Protein AF-A0A2E6YE02-F1 (afdb_monomer_lite)

Foldseek 3Di:
DVQLVVCCVPQPCNDVVSNVVVVVVVVVVVVVVCVVVPVVVVVVVVVVVVVVVVVVVVVVVVVVVVVVVVPPDPD

Radius of gyration: 29.17 Å; chains: 1; bounding box: 50×12×86 Å

Structure (mmCIF, N/CA/C/O backbone):
data_AF-A0A2E6YE02-F1
#
_entry.id   AF-A0A2E6YE02-F1
#
loop_
_atom_site.group_PDB
_atom_site.id
_atom_site.type_symbol
_atom_site.label_atom_id
_atom_site.label_alt_id
_atom_site.label_comp_id
_atom_site.label_asym_id
_atom_site.label_entity_id
_atom_site.label_seq_id
_atom_site.pdbx_PDB_ins_code
_atom_site.Cartn_x
_atom_site.Cartn_y
_atom_site.Cartn_z
_atom_site.occupancy
_atom_site.B_iso_or_equiv
_atom_site.auth_seq_id
_atom_site.auth_comp_id
_atom_site.auth_asym_id
_atom_site.auth_atom_id
_atom_site.pdbx_PDB_model_num
ATOM 1 N N . MET A 1 1 ? 13.383 4.364 -15.547 1.00 84.44 1 MET A N 1
ATOM 2 C CA . MET A 1 1 ? 13.749 5.587 -16.303 1.00 84.44 1 MET A CA 1
ATOM 3 C C . MET A 1 1 ? 15.246 5.724 -16.523 1.00 84.44 1 MET A C 1
ATOM 5 O O . MET A 1 1 ? 15.623 6.025 -17.643 1.00 84.44 1 MET A O 1
ATOM 9 N N . ILE A 1 2 ? 16.100 5.460 -15.524 1.00 90.19 2 ILE A N 1
ATOM 10 C CA . ILE A 1 2 ? 17.569 5.522 -15.687 1.00 90.19 2 ILE A CA 1
ATOM 11 C C . ILE A 1 2 ? 18.073 4.730 -16.903 1.00 90.19 2 ILE A C 1
ATOM 13 O O . ILE A 1 2 ? 18.865 5.252 -17.677 1.00 90.19 2 ILE A O 1
ATOM 17 N N . VAL A 1 3 ? 17.536 3.527 -17.130 1.00 85.38 3 VAL A N 1
ATOM 18 C CA . VAL A 1 3 ? 17.882 2.686 -18.290 1.00 85.38 3 VAL A CA 1
ATOM 19 C C . VAL A 1 3 ? 17.614 3.396 -19.626 1.00 85.38 3 VAL A C 1
ATOM 21 O O . VAL A 1 3 ? 18.440 3.339 -20.529 1.00 85.38 3 VAL A O 1
ATOM 24 N N . THR A 1 4 ? 16.505 4.132 -19.749 1.00 84.88 4 THR A N 1
ATOM 25 C CA . THR A 1 4 ? 16.184 4.915 -20.956 1.00 84.88 4 THR A CA 1
ATOM 26 C C . THR A 1 4 ? 17.192 6.042 -21.188 1.00 84.88 4 THR A C 1
ATOM 28 O O . THR A 1 4 ? 17.619 6.251 -22.319 1.00 84.88 4 THR A O 1
ATOM 31 N N . PHE A 1 5 ? 17.599 6.755 -20.132 1.00 86.06 5 PHE A N 1
ATOM 32 C CA . PHE A 1 5 ? 18.596 7.827 -20.241 1.00 86.06 5 PHE A CA 1
ATOM 33 C C . PHE A 1 5 ? 19.990 7.294 -20.582 1.00 86.06 5 PHE A C 1
ATOM 35 O O . PHE A 1 5 ? 20.710 7.913 -21.356 1.00 86.06 5 PHE A O 1
ATOM 42 N N . GLN A 1 6 ? 20.359 6.121 -20.066 1.00 85.44 6 GLN A N 1
ATOM 43 C CA . GLN A 1 6 ? 21.604 5.452 -20.449 1.00 85.44 6 GLN A CA 1
ATOM 44 C C . GLN A 1 6 ? 21.587 5.023 -21.923 1.00 85.44 6 GLN A C 1
ATOM 46 O O . GLN A 1 6 ? 22.581 5.218 -22.618 1.00 85.44 6 GLN A O 1
ATOM 51 N N . ALA A 1 7 ? 20.453 4.508 -22.417 1.00 83.44 7 ALA A N 1
ATOM 52 C CA . ALA A 1 7 ? 20.285 4.173 -23.831 1.00 83.44 7 ALA A CA 1
ATOM 53 C C . ALA A 1 7 ? 20.422 5.410 -24.739 1.00 83.44 7 ALA A C 1
ATOM 55 O O . ALA A 1 7 ? 21.100 5.337 -25.760 1.00 83.44 7 ALA A O 1
ATOM 56 N N . LEU A 1 8 ? 19.859 6.551 -24.327 1.00 84.50 8 LEU A N 1
ATOM 57 C CA . LEU A 1 8 ? 20.031 7.844 -25.001 1.00 84.50 8 LEU A CA 1
ATOM 58 C C . LEU A 1 8 ? 21.497 8.280 -25.087 1.00 84.50 8 LEU A C 1
ATOM 60 O O . LEU A 1 8 ? 21.950 8.706 -26.144 1.00 84.50 8 LEU A O 1
ATOM 64 N N . THR A 1 9 ? 22.248 8.185 -23.989 1.00 85.50 9 THR A N 1
ATOM 65 C CA . THR A 1 9 ? 23.660 8.599 -23.967 1.00 85.50 9 THR A CA 1
ATOM 66 C C . THR A 1 9 ? 24.546 7.673 -24.802 1.00 85.50 9 THR A C 1
ATOM 68 O O . THR A 1 9 ? 25.483 8.141 -25.442 1.00 85.50 9 THR A O 1
ATOM 71 N N . LEU A 1 10 ? 24.265 6.366 -24.798 1.00 81.62 10 LEU A N 1
ATOM 72 C CA . LEU A 1 10 ? 25.116 5.362 -25.442 1.00 81.62 10 LEU A CA 1
ATOM 73 C C . LEU A 1 10 ? 24.837 5.211 -26.945 1.00 81.62 10 LEU A C 1
ATOM 75 O O . LEU A 1 10 ? 25.768 5.006 -27.720 1.00 81.62 10 LEU A O 1
ATOM 79 N N . PHE A 1 11 ? 23.572 5.319 -27.356 1.00 78.31 11 PHE A N 1
ATOM 80 C CA . PHE A 1 11 ? 23.142 5.103 -28.743 1.00 78.31 11 PHE A CA 1
ATOM 81 C C . PHE A 1 11 ? 22.613 6.375 -29.424 1.00 78.31 11 PHE A C 1
ATOM 83 O O . PHE A 1 11 ? 22.195 6.322 -30.581 1.00 78.31 11 PHE A O 1
ATOM 90 N N . GLY A 1 12 ? 22.614 7.525 -28.743 1.00 74.44 12 GLY A N 1
ATOM 91 C CA . GLY A 1 12 ? 21.954 8.734 -29.236 1.00 74.44 12 GLY A CA 1
ATOM 92 C C . GLY A 1 12 ? 20.455 8.491 -29.443 1.00 74.44 12 GLY A C 1
ATOM 93 O O . GLY A 1 12 ? 19.806 7.782 -28.678 1.00 74.44 12 GLY A O 1
ATOM 94 N N . THR A 1 13 ? 19.896 9.022 -30.529 1.00 73.19 13 THR A N 1
ATOM 95 C CA . THR A 1 13 ? 18.548 8.665 -31.016 1.00 73.19 13 THR A CA 1
ATOM 96 C C . THR A 1 13 ? 18.541 7.389 -31.878 1.00 73.19 13 THR A C 1
ATOM 98 O O . THR A 1 13 ? 17.543 7.096 -32.536 1.00 73.19 13 THR A O 1
ATOM 101 N N . GLY A 1 14 ? 19.655 6.648 -31.913 1.00 65.44 14 GLY A N 1
ATOM 102 C CA . GLY A 1 14 ? 19.961 5.625 -32.915 1.00 65.44 14 GLY A CA 1
ATOM 103 C C . GLY A 1 14 ? 19.190 4.309 -32.801 1.00 65.44 14 GLY A C 1
ATOM 104 O O . GLY A 1 14 ? 19.070 3.615 -33.805 1.00 65.44 14 GLY A O 1
ATOM 105 N N . ASP A 1 15 ? 18.616 3.975 -31.638 1.00 72.19 15 ASP A N 1
ATOM 106 C CA . ASP A 1 15 ? 17.687 2.840 -31.515 1.00 72.19 15 ASP A CA 1
ATOM 107 C C . ASP A 1 15 ? 16.465 3.176 -30.630 1.00 72.19 15 ASP A C 1
ATOM 109 O O . ASP A 1 15 ? 16.457 2.946 -29.412 1.00 72.19 15 ASP A O 1
ATOM 113 N N . PRO A 1 16 ? 15.385 3.700 -31.241 1.00 79.62 16 PRO A N 1
ATOM 114 C CA . PRO A 1 16 ? 14.134 4.018 -30.556 1.00 79.62 16 PRO A CA 1
ATOM 115 C C . PRO A 1 16 ? 13.472 2.818 -29.862 1.00 79.62 16 PRO A C 1
ATOM 117 O O . PRO A 1 16 ? 12.698 3.016 -28.921 1.00 79.62 16 PRO A O 1
ATOM 120 N N . LYS A 1 17 ? 13.755 1.572 -30.283 1.00 81.38 17 LYS A N 1
ATOM 121 C CA . LYS A 1 17 ? 13.171 0.376 -29.649 1.00 81.38 17 LYS A CA 1
ATOM 122 C C . LYS A 1 17 ? 13.764 0.125 -28.269 1.00 81.38 17 LYS A C 1
ATOM 124 O O . LYS A 1 17 ? 13.014 -0.178 -27.339 1.00 81.38 17 LYS A O 1
ATOM 129 N N . LEU A 1 18 ? 15.078 0.287 -28.113 1.00 76.06 18 LEU A N 1
ATOM 130 C CA . LEU A 1 18 ? 15.736 0.150 -26.809 1.00 76.06 18 LEU A CA 1
ATOM 131 C C . LEU A 1 18 ? 15.239 1.213 -25.820 1.00 76.06 18 LEU A C 1
ATOM 133 O O . LEU A 1 18 ? 14.954 0.906 -24.660 1.00 76.06 18 LEU A O 1
ATOM 137 N N . MET A 1 19 ? 15.039 2.446 -26.293 1.00 82.44 19 MET A N 1
ATOM 138 C CA . MET A 1 19 ? 14.451 3.514 -25.481 1.00 82.44 19 MET A CA 1
ATOM 139 C C . MET A 1 19 ? 13.009 3.204 -25.055 1.00 82.44 19 MET A C 1
ATOM 141 O O . MET A 1 19 ? 12.666 3.374 -23.880 1.00 82.44 19 MET A O 1
ATOM 145 N N . ALA A 1 20 ? 12.175 2.715 -25.981 1.00 85.38 20 ALA A N 1
ATOM 146 C CA . ALA A 1 20 ? 10.790 2.338 -25.703 1.00 85.38 20 ALA A CA 1
ATOM 147 C C . ALA A 1 20 ? 10.688 1.227 -24.643 1.00 85.38 20 ALA A C 1
ATOM 149 O O . ALA A 1 20 ? 9.820 1.291 -23.771 1.00 85.38 20 ALA A O 1
ATOM 150 N N . GLY A 1 21 ? 11.616 0.262 -24.652 1.00 87.50 21 GLY A N 1
ATOM 151 C CA . GLY A 1 21 ? 11.703 -0.782 -23.627 1.00 87.50 21 GLY A CA 1
ATOM 152 C C . GLY A 1 21 ? 11.905 -0.214 -22.218 1.00 87.50 21 GLY A C 1
ATOM 153 O O . GLY A 1 21 ? 11.152 -0.545 -21.301 1.00 87.50 21 GLY A O 1
ATOM 154 N N . GLY A 1 22 ? 12.857 0.709 -22.047 1.00 87.12 22 GLY A N 1
ATOM 155 C CA . GLY A 1 22 ? 13.104 1.357 -20.752 1.00 87.12 22 GLY A CA 1
ATOM 156 C C . GLY A 1 22 ? 11.938 2.236 -20.271 1.00 87.12 22 GLY A C 1
ATOM 157 O O . GLY A 1 22 ? 11.706 2.342 -19.060 1.00 87.12 22 GLY A O 1
ATOM 158 N N . ILE A 1 23 ? 11.185 2.833 -21.208 1.00 90.81 23 ILE A N 1
ATOM 159 C CA . ILE A 1 23 ? 9.963 3.594 -20.904 1.00 90.81 23 ILE A CA 1
ATOM 160 C C . ILE A 1 23 ? 8.863 2.668 -20.404 1.00 90.81 23 ILE A C 1
ATOM 162 O O . ILE A 1 23 ? 8.357 2.850 -19.294 1.00 90.81 23 ILE A O 1
ATOM 166 N N . SER A 1 24 ? 8.562 1.632 -21.184 1.00 92.56 24 SER A N 1
ATOM 167 C CA . SER A 1 24 ? 7.568 0.619 -20.836 1.00 92.56 24 SER A CA 1
ATOM 168 C C . SER A 1 24 ? 7.864 -0.018 -19.481 1.00 92.56 24 SER A C 1
ATOM 170 O O . SER A 1 24 ? 6.965 -0.152 -18.654 1.00 92.56 24 SER A O 1
ATOM 172 N N . GLN A 1 25 ? 9.126 -0.361 -19.210 1.00 92.31 25 GLN A N 1
ATOM 1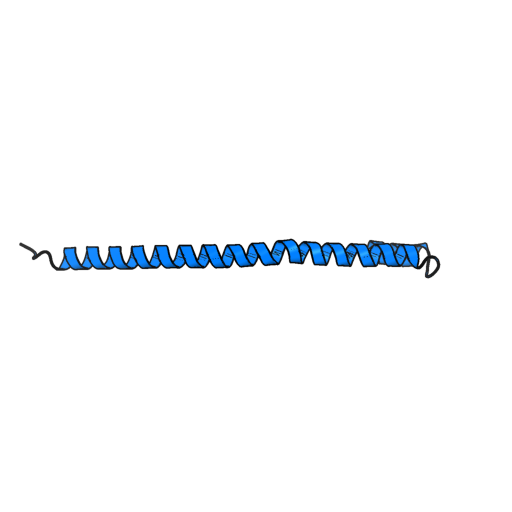73 C CA . GLN A 1 25 ? 9.520 -0.951 -17.932 1.00 92.31 25 GLN A CA 1
ATOM 174 C C . GLN A 1 25 ? 9.178 -0.036 -16.746 1.00 92.31 25 GLN A C 1
ATOM 176 O O . GLN A 1 25 ? 8.706 -0.513 -15.713 1.00 92.31 25 GLN A O 1
ATOM 181 N N . ALA A 1 26 ? 9.399 1.277 -16.868 1.00 93.25 26 ALA A N 1
ATOM 182 C CA . ALA A 1 26 ? 9.076 2.166 -15.758 1.00 93.25 26 ALA A CA 1
ATOM 183 C C . ALA A 1 26 ? 7.571 2.323 -15.549 1.00 93.25 26 ALA A C 1
ATOM 185 O O . ALA A 1 26 ? 7.129 2.358 -14.405 1.00 93.25 26 ALA A O 1
ATOM 186 N N . LEU A 1 27 ? 6.789 2.353 -16.631 1.00 96.00 27 LEU A N 1
ATOM 187 C CA . LEU A 1 27 ? 5.329 2.362 -16.531 1.00 96.00 27 LEU A CA 1
ATOM 188 C C . LEU A 1 27 ? 4.812 1.101 -15.825 1.00 96.00 27 LEU A C 1
ATOM 190 O O . LEU A 1 27 ? 3.953 1.200 -14.950 1.00 96.00 27 LEU A O 1
ATOM 194 N N . VAL A 1 28 ? 5.388 -0.069 -16.126 1.00 95.31 28 VAL A N 1
ATOM 195 C CA . VAL A 1 28 ? 5.050 -1.324 -15.436 1.00 95.31 28 VAL A CA 1
ATOM 196 C C . VAL A 1 28 ? 5.368 -1.238 -13.943 1.00 95.31 28 VAL A C 1
ATOM 198 O O . VAL A 1 28 ? 4.530 -1.623 -13.134 1.00 95.31 28 VAL A O 1
ATOM 201 N N . THR A 1 29 ? 6.517 -0.685 -13.535 1.00 94.81 29 THR A N 1
ATOM 202 C CA . THR A 1 29 ? 6.804 -0.560 -12.093 1.00 94.81 29 THR A CA 1
ATOM 203 C C . THR A 1 29 ? 5.851 0.398 -11.374 1.00 94.81 29 THR A C 1
ATOM 205 O O . THR A 1 29 ? 5.543 0.165 -10.206 1.00 94.81 29 THR A O 1
ATOM 208 N N . THR A 1 30 ? 5.353 1.442 -12.047 1.00 96.50 30 THR A N 1
ATOM 209 C CA . THR A 1 30 ? 4.329 2.340 -11.488 1.00 96.50 30 THR A CA 1
ATOM 210 C C . THR A 1 30 ? 2.993 1.618 -11.353 1.00 96.50 30 THR A C 1
ATOM 212 O O . THR A 1 30 ? 2.357 1.697 -10.304 1.00 96.50 30 THR A O 1
ATOM 215 N N . MET A 1 31 ? 2.595 0.855 -12.373 1.00 97.56 31 MET A N 1
ATOM 216 C CA . MET A 1 31 ? 1.392 0.022 -12.337 1.00 97.56 31 MET A CA 1
ATOM 217 C C . MET A 1 31 ? 1.452 -1.008 -11.205 1.00 97.56 31 MET A C 1
ATOM 219 O O . MET A 1 31 ? 0.496 -1.129 -10.446 1.00 97.56 31 MET A O 1
ATOM 223 N N . LEU A 1 32 ? 2.576 -1.712 -11.048 1.00 97.69 32 LEU A N 1
ATOM 224 C CA . LEU A 1 32 ? 2.773 -2.667 -9.954 1.00 97.69 32 LEU A CA 1
ATOM 225 C C . LEU A 1 32 ? 2.657 -1.987 -8.585 1.00 97.69 32 LEU A C 1
ATOM 227 O O . LEU A 1 32 ? 2.007 -2.524 -7.691 1.00 97.69 32 LEU A O 1
ATOM 231 N N . GLY A 1 33 ? 3.217 -0.782 -8.438 1.00 97.81 33 GLY A N 1
ATOM 232 C CA . GLY A 1 33 ? 3.051 0.024 -7.229 1.00 97.81 33 GLY A CA 1
ATOM 233 C C . GLY A 1 33 ? 1.581 0.299 -6.907 1.00 97.81 33 GLY A C 1
ATOM 234 O O . GLY A 1 33 ? 1.158 0.105 -5.771 1.00 97.81 33 GLY A O 1
ATOM 235 N N . LEU A 1 34 ? 0.777 0.671 -7.908 1.00 98.12 34 LEU A N 1
ATOM 236 C CA . LEU A 1 34 ? -0.662 0.901 -7.733 1.00 98.12 34 LEU A CA 1
ATOM 237 C C . LEU A 1 34 ? -1.434 -0.386 -7.408 1.00 98.12 34 LEU A C 1
ATOM 239 O O . LEU A 1 34 ? -2.311 -0.363 -6.545 1.00 98.12 34 LEU A O 1
ATOM 243 N N . ILE A 1 35 ? -1.082 -1.508 -8.044 1.00 98.19 35 ILE A N 1
ATOM 244 C CA . ILE A 1 35 ? -1.686 -2.824 -7.778 1.00 98.19 35 ILE A CA 1
ATOM 245 C C . ILE A 1 35 ? -1.465 -3.255 -6.329 1.00 98.19 35 ILE A C 1
ATOM 247 O O . ILE A 1 35 ? -2.342 -3.886 -5.755 1.00 98.19 35 ILE A O 1
ATOM 251 N N . VAL A 1 36 ? -0.324 -2.917 -5.726 1.00 98.19 36 VAL A N 1
ATOM 252 C CA . VAL A 1 36 ? -0.055 -3.224 -4.314 1.00 98.19 36 VAL A CA 1
ATOM 253 C C . VAL A 1 36 ? -0.686 -2.183 -3.386 1.00 98.19 36 VAL A C 1
ATOM 255 O O . VAL A 1 36 ? -1.273 -2.543 -2.367 1.00 98.19 36 VAL A O 1
ATOM 258 N N . ALA A 1 37 ? -0.602 -0.896 -3.732 1.00 98.31 37 ALA A N 1
ATOM 259 C CA . ALA A 1 37 ? -1.058 0.192 -2.872 1.00 98.31 37 ALA A CA 1
ATOM 260 C C . ALA A 1 37 ? -2.580 0.202 -2.669 1.00 98.31 37 ALA A C 1
ATOM 262 O O . ALA A 1 37 ? -3.037 0.356 -1.538 1.00 98.31 37 ALA A O 1
ATOM 263 N N . ILE A 1 38 ? -3.372 0.017 -3.732 1.00 98.06 38 ILE A N 1
ATOM 264 C CA . ILE A 1 38 ? -4.839 0.114 -3.647 1.00 98.06 38 ILE A CA 1
ATOM 265 C C . ILE A 1 38 ? -5.426 -0.958 -2.709 1.00 98.06 38 ILE A C 1
ATOM 267 O O . ILE A 1 38 ? -6.149 -0.586 -1.781 1.00 98.06 38 ILE A O 1
ATOM 271 N N . PRO A 1 39 ? -5.111 -2.262 -2.862 1.00 97.75 39 PRO A N 1
ATOM 272 C CA . PRO A 1 39 ? -5.613 -3.290 -1.953 1.00 97.75 39 PRO A CA 1
ATOM 273 C C . PRO A 1 39 ? -5.116 -3.108 -0.521 1.00 97.75 39 PRO A C 1
ATOM 275 O O . PRO A 1 39 ? -5.875 -3.347 0.415 1.00 97.75 39 PRO A O 1
ATOM 278 N N . LEU A 1 40 ? -3.867 -2.664 -0.337 1.00 98.44 40 LEU A N 1
ATOM 279 C CA . LEU A 1 40 ? -3.299 -2.445 0.992 1.00 98.44 40 LEU A CA 1
ATOM 280 C C . LEU A 1 40 ? -4.041 -1.334 1.741 1.00 98.44 40 LEU A C 1
ATOM 282 O O . LEU A 1 40 ? -4.422 -1.523 2.895 1.00 98.44 40 LEU A O 1
ATOM 286 N N . VAL A 1 41 ? -4.281 -0.197 1.081 1.00 98.38 41 VAL A N 1
ATOM 287 C CA . VAL A 1 41 ? -5.033 0.923 1.666 1.00 98.38 41 VAL A CA 1
ATOM 288 C C . VAL A 1 41 ? -6.477 0.513 1.939 1.00 98.38 41 VAL A C 1
ATOM 290 O O . VAL A 1 41 ? -6.987 0.786 3.021 1.00 98.38 41 VAL A O 1
ATOM 293 N N . PHE A 1 42 ? -7.116 -0.204 1.013 1.00 98.38 42 PHE A N 1
ATOM 294 C CA . PHE A 1 42 ? -8.467 -0.721 1.222 1.00 98.38 42 PHE A CA 1
ATOM 295 C C . PHE A 1 42 ? -8.547 -1.631 2.456 1.00 98.38 42 PHE A C 1
ATOM 297 O O . PHE A 1 42 ? -9.394 -1.430 3.327 1.00 98.38 42 PHE A O 1
ATOM 304 N N . LEU A 1 43 ? -7.633 -2.598 2.571 1.00 98.50 43 LEU A N 1
ATOM 305 C CA . LEU A 1 43 ? -7.591 -3.511 3.709 1.00 98.50 43 LEU A CA 1
ATOM 306 C C . LEU A 1 43 ? -7.310 -2.765 5.018 1.00 98.50 43 LEU A C 1
ATOM 308 O O . LEU A 1 43 ? -7.940 -3.052 6.034 1.00 98.50 43 LEU A O 1
ATOM 312 N N . HIS A 1 44 ? -6.415 -1.777 4.987 1.00 98.31 44 HIS A N 1
ATOM 313 C CA . HIS A 1 44 ? -6.140 -0.911 6.128 1.00 98.31 44 HIS A CA 1
ATOM 314 C C . HIS A 1 44 ? -7.390 -0.146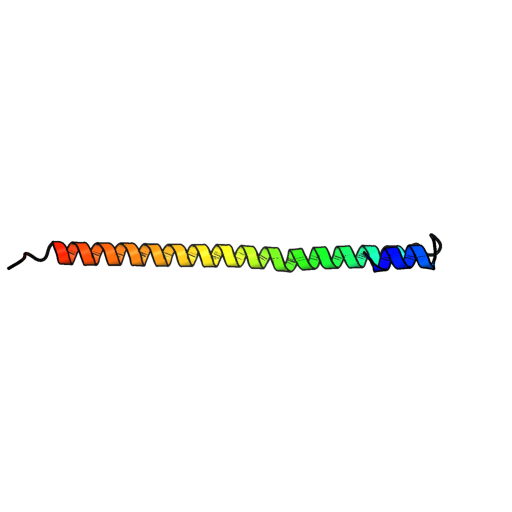 6.588 1.00 98.31 44 HIS A C 1
ATOM 316 O O . HIS A 1 44 ? -7.664 -0.096 7.788 1.00 98.31 44 HIS A O 1
ATOM 322 N N . SER A 1 45 ? -8.185 0.390 5.658 1.00 97.94 45 SER A N 1
ATOM 323 C CA . SER A 1 45 ? -9.449 1.057 5.983 1.00 97.94 45 SER A CA 1
ATOM 324 C C . SER A 1 45 ? -10.454 0.102 6.633 1.00 97.94 45 SER A C 1
ATOM 326 O O . SER A 1 45 ? -11.060 0.459 7.642 1.00 97.94 45 SER A O 1
ATOM 328 N N . VAL A 1 46 ? -10.592 -1.126 6.119 1.00 98.38 46 VAL A N 1
ATOM 329 C CA . VAL A 1 46 ? -11.483 -2.146 6.705 1.00 98.38 46 VAL A CA 1
ATOM 330 C C . VAL A 1 46 ? -11.046 -2.511 8.124 1.00 98.38 46 VAL A C 1
ATOM 332 O O . VAL A 1 46 ? -11.861 -2.493 9.045 1.00 98.38 46 VAL A O 1
ATOM 335 N N . LEU A 1 47 ? -9.759 -2.796 8.329 1.00 98.31 47 LEU A N 1
ATOM 336 C CA . LEU A 1 47 ? -9.234 -3.163 9.646 1.00 98.31 47 LEU A CA 1
ATOM 337 C C . LEU A 1 47 ? -9.373 -2.027 10.661 1.00 98.31 47 LEU A C 1
ATOM 339 O O . LEU A 1 47 ? -9.718 -2.271 11.81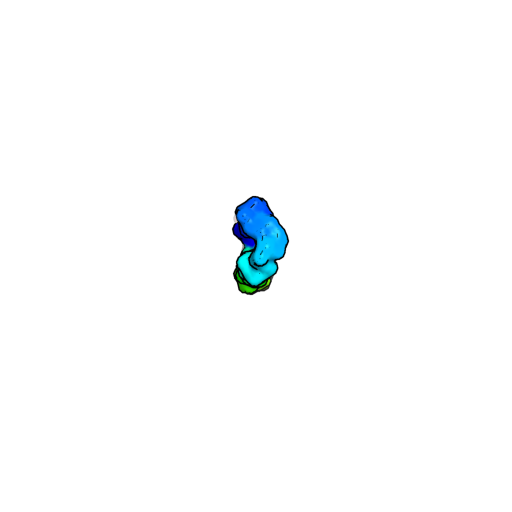7 1.00 98.31 47 LEU A O 1
ATOM 343 N N . THR A 1 48 ? -9.136 -0.791 10.224 1.00 98.19 48 THR A N 1
ATOM 344 C CA . THR A 1 48 ? -9.306 0.402 11.060 1.00 98.19 48 THR A CA 1
ATOM 345 C C . THR A 1 48 ? -10.764 0.575 11.472 1.00 98.19 48 THR A C 1
ATOM 347 O O . THR A 1 48 ? -11.038 0.811 12.645 1.00 98.19 48 THR A O 1
ATOM 350 N N . SER A 1 49 ? -11.707 0.378 10.545 1.00 97.56 49 SER A N 1
ATOM 351 C CA . SER A 1 49 ? -13.141 0.420 10.852 1.00 97.56 49 SER A CA 1
ATOM 352 C C . SER A 1 49 ? -13.535 -0.642 11.880 1.00 97.56 49 SER A C 1
ATOM 354 O O . SER A 1 49 ? -14.208 -0.318 12.853 1.00 97.56 49 SER A O 1
ATOM 356 N N . LEU A 1 50 ? -13.101 -1.893 11.692 1.00 97.44 50 LEU A N 1
ATOM 357 C CA . LEU A 1 50 ? -13.409 -2.988 12.620 1.00 97.44 50 LEU A CA 1
ATOM 358 C C . LEU A 1 50 ? -12.814 -2.739 14.010 1.00 97.44 50 LEU A C 1
ATOM 360 O O . LEU A 1 50 ? -13.470 -2.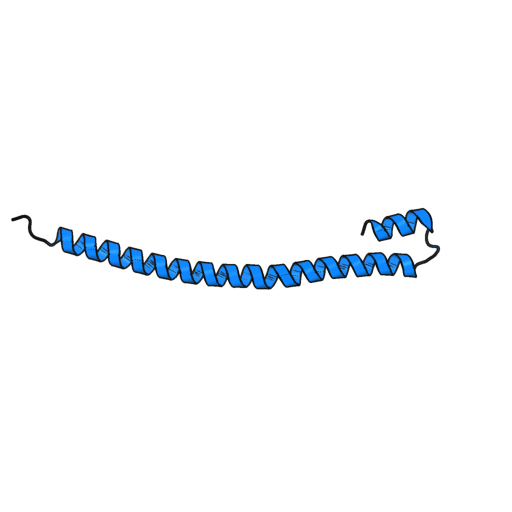978 15.022 1.00 97.44 50 LEU A O 1
ATOM 364 N N . SER A 1 51 ? -11.582 -2.230 14.053 1.00 98.06 51 SER A N 1
ATOM 365 C CA . SER A 1 51 ? -10.915 -1.867 15.305 1.00 98.06 51 SER A CA 1
ATOM 366 C C . SER A 1 51 ? -11.672 -0.755 16.031 1.00 98.06 51 SER A C 1
ATOM 368 O O . SER A 1 51 ? -11.864 -0.850 17.239 1.00 98.06 51 SER A O 1
ATOM 370 N N . GLY A 1 52 ? -12.149 0.259 15.302 1.00 97.69 52 GLY A N 1
ATOM 371 C CA . GLY A 1 52 ? -12.954 1.348 15.859 1.00 97.69 52 GLY A CA 1
ATOM 372 C C . GLY A 1 52 ? -14.246 0.852 16.506 1.00 97.69 52 GLY A C 1
ATOM 373 O O . GLY A 1 52 ? -14.508 1.180 17.658 1.00 97.69 52 GLY A O 1
ATOM 374 N N . THR A 1 53 ? -14.999 -0.013 15.820 1.00 97.50 53 THR A N 1
ATOM 375 C CA . THR A 1 53 ? -16.220 -0.616 16.384 1.00 97.50 53 THR A CA 1
ATOM 376 C C . THR A 1 53 ? -15.931 -1.425 17.647 1.00 97.50 53 THR A C 1
ATOM 378 O O . THR A 1 53 ? -16.695 -1.385 18.606 1.00 97.50 53 THR A O 1
ATOM 381 N N . LEU A 1 54 ? -14.819 -2.162 17.678 1.00 97.38 54 L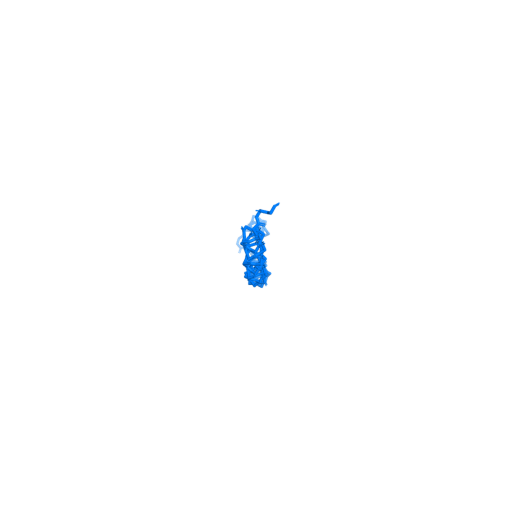EU A N 1
ATOM 382 C CA . LEU A 1 54 ? -14.464 -2.958 18.849 1.00 97.38 54 LEU A CA 1
ATOM 383 C C . LEU A 1 54 ? -14.098 -2.076 20.052 1.00 97.38 54 LEU A C 1
ATOM 385 O O . LEU A 1 54 ? -14.471 -2.396 21.179 1.00 97.38 54 LEU A O 1
ATOM 389 N N . ILE A 1 55 ? -13.402 -0.964 19.809 1.00 97.62 55 ILE A N 1
ATOM 390 C CA . ILE A 1 55 ? -13.086 0.035 20.836 1.00 97.62 55 ILE A CA 1
ATOM 391 C C . ILE A 1 55 ? -14.372 0.663 21.382 1.00 97.62 55 ILE A C 1
ATOM 393 O O . ILE A 1 55 ? -14.531 0.721 22.596 1.00 97.62 55 ILE A O 1
ATOM 397 N N . GLU A 1 56 ? -15.311 1.045 20.515 1.00 97.31 56 GLU A N 1
ATOM 398 C CA . GLU A 1 56 ? -16.597 1.632 20.917 1.00 97.31 56 GLU A CA 1
ATOM 399 C C . GLU A 1 56 ? -17.385 0.703 21.857 1.00 97.31 56 GLU A C 1
ATOM 401 O O . GLU A 1 56 ? -17.843 1.125 22.919 1.00 97.31 56 GLU A O 1
ATOM 406 N N . ILE A 1 57 ? -17.456 -0.593 21.532 1.00 96.81 57 ILE A N 1
ATOM 407 C CA . ILE A 1 57 ? -18.108 -1.596 22.391 1.00 96.81 57 ILE A CA 1
ATOM 408 C C . ILE A 1 57 ? -17.410 -1.693 23.755 1.00 96.81 57 ILE A C 1
ATOM 410 O O . ILE A 1 57 ? -18.067 -1.782 24.795 1.00 96.81 57 ILE A O 1
ATOM 414 N N . LEU A 1 58 ? -16.074 -1.694 23.775 1.00 96.88 58 LEU A N 1
ATOM 415 C CA . LEU A 1 58 ? -15.308 -1.762 25.021 1.00 96.88 58 LEU A CA 1
ATOM 416 C C . LEU A 1 58 ? -15.502 -0.511 25.885 1.00 96.88 58 LEU A C 1
ATOM 418 O O . LEU A 1 58 ? -15.579 -0.625 27.113 1.00 96.88 58 LEU A O 1
ATOM 422 N N . GLU A 1 59 ? -15.599 0.665 25.271 1.00 96.31 59 GLU A N 1
ATOM 423 C CA . GLU A 1 59 ? -15.884 1.922 25.964 1.00 96.31 59 GLU A CA 1
ATOM 424 C C . GLU A 1 59 ? -17.286 1.914 26.581 1.00 96.31 59 GLU A C 1
ATOM 426 O O . GLU A 1 59 ? -17.426 2.223 27.768 1.00 96.31 59 GLU A O 1
ATOM 431 N N . GLU A 1 60 ? -18.304 1.473 25.835 1.00 96.06 60 GLU A N 1
ATOM 432 C CA . GLU A 1 60 ? -19.675 1.343 26.340 1.00 96.06 60 GLU A CA 1
ATOM 433 C C . GLU A 1 60 ? -19.743 0.379 27.535 1.00 96.06 60 GLU A C 1
ATOM 435 O O . GLU A 1 60 ? -20.318 0.701 28.581 1.00 96.06 60 GLU A O 1
ATOM 440 N N . GLN A 1 61 ? -19.094 -0.785 27.427 1.00 95.62 61 GLN A N 1
ATOM 441 C CA . GLN A 1 61 ? -19.038 -1.749 28.525 1.00 95.62 61 GLN A CA 1
ATOM 442 C C . GLN A 1 61 ? -18.310 -1.192 29.750 1.00 95.62 61 GLN A C 1
ATOM 444 O O . GLN A 1 61 ? -18.773 -1.377 30.879 1.00 95.62 61 GLN A O 1
ATOM 449 N N . SER A 1 62 ? -17.198 -0.487 29.549 1.00 94.69 62 SER A N 1
ATOM 450 C CA . SER A 1 62 ? -16.432 0.129 30.637 1.00 94.69 62 SER A CA 1
ATOM 451 C C . SER A 1 62 ? -17.253 1.199 31.358 1.00 94.69 62 SER A C 1
ATOM 453 O O . SER A 1 62 ? -17.336 1.187 32.589 1.00 94.69 62 SER A O 1
ATOM 455 N N . ALA A 1 63 ? -17.930 2.074 30.610 1.00 94.06 63 ALA A N 1
ATOM 456 C CA . ALA A 1 63 ? -18.819 3.089 31.165 1.00 94.06 63 ALA A CA 1
ATOM 457 C C . ALA A 1 63 ? -19.991 2.461 31.939 1.00 94.06 63 ALA A C 1
ATOM 459 O O . ALA A 1 63 ? -20.277 2.866 33.068 1.00 94.06 63 ALA A O 1
ATOM 460 N N . GLY A 1 64 ? -20.618 1.419 31.384 1.00 93.25 64 GLY A N 1
ATOM 461 C CA . GLY A 1 64 ? -21.694 0.681 32.047 1.00 93.25 64 GLY A CA 1
ATOM 462 C C . GLY A 1 64 ? -21.251 0.008 33.350 1.00 93.25 64 GLY A C 1
ATOM 463 O O . GLY A 1 64 ? -21.979 0.033 34.345 1.00 93.25 64 GLY A O 1
ATOM 464 N N . LEU A 1 65 ? -20.041 -0.559 33.388 1.00 92.94 65 LEU A N 1
ATOM 465 C CA . LEU A 1 65 ? -19.472 -1.137 34.608 1.00 92.94 65 LEU A CA 1
ATOM 466 C C . LEU A 1 65 ? -19.210 -0.076 35.680 1.00 92.94 65 LEU A C 1
ATOM 468 O O . LEU A 1 65 ? -19.516 -0.325 36.849 1.00 92.94 65 LEU A O 1
ATOM 472 N N . ILE A 1 66 ? -18.676 1.089 35.306 1.00 93.44 66 ILE A N 1
ATOM 473 C CA . ILE A 1 66 ? -18.438 2.203 36.236 1.00 93.44 66 ILE A CA 1
ATOM 474 C C . ILE A 1 66 ? -19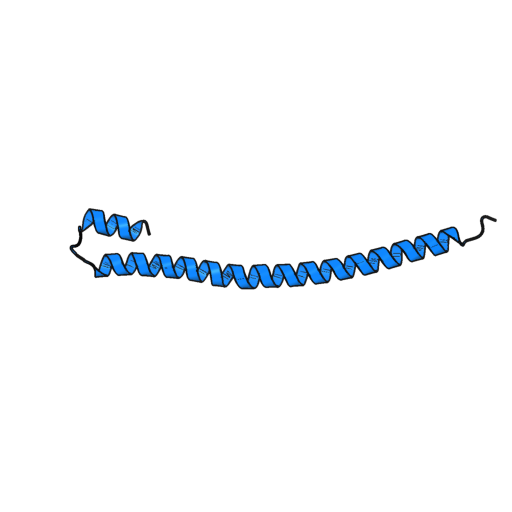.764 2.718 36.800 1.00 93.44 66 ILE A C 1
ATOM 476 O O . ILE A 1 66 ? -19.881 2.867 38.015 1.00 93.44 66 ILE A O 1
ATOM 480 N N . ALA A 1 67 ? -20.780 2.915 35.956 1.00 91.38 67 ALA A N 1
ATOM 481 C CA . ALA A 1 67 ? -22.108 3.346 36.391 1.00 91.38 67 ALA A CA 1
ATOM 482 C C . ALA A 1 67 ? -22.716 2.367 37.407 1.00 91.38 67 ALA A C 1
ATOM 484 O O . ALA A 1 67 ? -23.127 2.776 38.491 1.00 91.38 67 ALA A O 1
ATOM 485 N N . ARG A 1 68 ? -22.662 1.054 37.133 1.00 89.94 68 ARG A N 1
ATOM 486 C CA . ARG A 1 68 ? -23.135 0.038 38.091 1.00 89.94 68 ARG A CA 1
ATOM 487 C C . ARG A 1 68 ? -22.354 0.024 39.404 1.00 89.94 68 ARG A C 1
ATOM 489 O O . ARG A 1 68 ? -22.926 -0.307 40.439 1.00 89.94 68 ARG A O 1
ATOM 496 N N . HIS A 1 69 ? -21.057 0.328 39.380 1.00 87.69 69 HIS A N 1
ATOM 497 C CA . HIS A 1 69 ? -20.269 0.457 40.607 1.00 87.69 69 HIS A CA 1
ATOM 498 C C . HIS A 1 69 ? -20.609 1.736 41.377 1.00 87.69 69 HIS A C 1
ATOM 500 O O . HIS A 1 69 ? -20.649 1.688 42.601 1.00 87.69 69 HIS A O 1
ATOM 506 N N . ALA A 1 70 ? -20.892 2.844 40.691 1.00 86.75 70 ALA A N 1
ATOM 507 C CA . ALA A 1 70 ? -21.317 4.098 41.313 1.00 86.75 70 ALA A CA 1
ATOM 508 C C . ALA A 1 70 ? -22.729 4.004 41.922 1.00 86.75 70 ALA A C 1
ATOM 510 O O . ALA A 1 70 ? -23.005 4.626 42.943 1.00 86.75 70 ALA A O 1
ATOM 511 N N . GLU A 1 71 ? -23.607 3.193 41.326 1.00 84.06 71 GLU A N 1
ATOM 512 C CA . GLU A 1 71 ? -24.952 2.910 41.839 1.00 84.06 71 GLU A CA 1
ATOM 513 C C . GLU A 1 71 ? -24.971 1.901 42.994 1.00 84.06 71 GLU A C 1
ATOM 515 O O . GLU A 1 71 ? -25.993 1.784 43.674 1.00 84.06 71 GLU A O 1
ATOM 520 N N . ARG A 1 72 ? -23.873 1.169 43.256 1.00 70.88 72 ARG A N 1
ATOM 521 C CA . ARG A 1 72 ? -23.783 0.340 44.465 1.00 70.88 72 ARG A CA 1
ATOM 522 C C . ARG A 1 72 ? -23.778 1.278 45.673 1.00 70.88 72 ARG A C 1
ATOM 524 O O . ARG A 1 72 ? -22.794 1.992 45.865 1.00 70.88 72 ARG A O 1
ATOM 531 N N . PRO A 1 73 ? -24.847 1.289 46.492 1.00 58.34 73 PRO A N 1
ATOM 532 C CA . PRO A 1 73 ? -24.941 2.209 47.608 1.00 58.34 73 PRO A CA 1
ATOM 533 C C . PRO A 1 73 ? -23.802 1.891 48.567 1.00 58.34 73 PRO A C 1
ATOM 535 O O . PRO A 1 73 ? -23.664 0.747 49.008 1.00 58.34 73 PRO A O 1
ATOM 538 N N . ASN A 1 74 ? -22.990 2.907 48.852 1.00 60.06 74 ASN A N 1
ATOM 539 C CA . ASN A 1 74 ? -22.011 2.897 49.925 1.00 60.06 74 ASN A CA 1
ATOM 540 C C . ASN A 1 74 ? -22.756 2.541 51.220 1.00 60.06 74 ASN A C 1
ATOM 542 O O . ASN A 1 74 ? -23.550 3.346 51.713 1.00 60.06 74 ASN A O 1
ATOM 546 N N . ARG A 1 75 ? -22.583 1.305 51.687 1.00 52.66 75 ARG A N 1
ATOM 547 C CA . ARG A 1 75 ? -23.172 0.799 52.923 1.00 52.66 75 ARG A CA 1
ATOM 548 C C . ARG A 1 75 ? -22.128 0.819 54.021 1.00 52.66 75 ARG A C 1
ATOM 550 O O . ARG A 1 75 ? -20.984 0.420 53.719 1.00 52.66 75 ARG A O 1
#

pLDDT: mean 89.67, std 10.4, range [52.66, 98.5]

Sequence (75 aa):
MIVTFQALTLFGTGDPKLMAGGISQALVTTMLGLIVAIPLVFLHSVLTSLSGTLIEILEEQSAGLIARHAERPNR

Secondary structure (DSSP, 8-state):
-HHHHHHHHHHTTS-HHHHHHHHHHHHHHHHHHHHHHHHHHHHHHHHHHHHHHHHHHHHHHHHHHHHHHHSS---